Protein AF-A0A967FPH9-F1 (afdb_monomer_lite)

Secondary structure (DSSP, 8-state):
--EEEEES---TTS-HHHHHHHHHHHHHT-GGG---GGG-EEE-PPPTT--S--SEEEEEEEEEE--TT--HHHHHHHHHHHHHHHHHHHHHH-TT--EEEEEEEEE-GGGT----PPPPPP------

Foldseek 3Di:
DKEKEKEFDQDPPDPVVVLLQQLLVLQCVLVLLVDHSVRYHYYYDHDPVPPNGDLEMEMEIDPSEDDPSCDPVSQVSSQVSSQVSVVVSCVVPPVSHDYYHYHYDYDDCVVPDDDDDDDDDPDPPPDD

Sequence (128 aa):
MPIITVSGIHNPSLDLNGLSKQIKRAVSGVGKLKLTEEQVTVFFPPDMNGIPHSEEIVVKIEGLFESPERTSAVRKTLANCVGAVVESFAREHLRHCRLIEVLVYEFRPATGFASIELKPEKEETQSD

pLDDT: mean 89.38, std 10.39, range [57.06, 98.56]

Structure (mmCIF, N/CA/C/O backbone):
data_AF-A0A967FPH9-F1
#
_entry.id   AF-A0A967FPH9-F1
#
loop_
_atom_site.group_PDB
_atom_site.id
_atom_site.type_symbol
_atom_site.label_atom_id
_atom_site.label_alt_id
_atom_site.label_comp_id
_atom_site.label_asym_id
_atom_site.label_entity_id
_atom_site.label_seq_id
_atom_site.pdbx_PDB_ins_code
_atom_site.Cartn_x
_atom_site.Cartn_y
_atom_site.Cartn_z
_atom_site.occupancy
_atom_site.B_iso_or_equiv
_atom_site.auth_seq_id
_atom_site.auth_comp_id
_atom_site.auth_asym_id
_atom_site.auth_atom_id
_atom_site.pdbx_PDB_model_num
ATOM 1 N N . MET A 1 1 ? -5.573 3.932 10.434 1.00 86.62 1 MET A N 1
ATOM 2 C CA . MET A 1 1 ? -4.853 4.523 9.297 1.00 86.62 1 MET A CA 1
ATOM 3 C C . MET A 1 1 ? -3.910 3.447 8.798 1.00 86.62 1 MET A C 1
ATOM 5 O O . MET A 1 1 ? -2.897 3.235 9.456 1.00 86.62 1 MET A O 1
ATOM 9 N N . PRO A 1 2 ? -4.288 2.649 7.783 1.00 92.81 2 PRO A N 1
ATOM 10 C CA . PRO A 1 2 ? -3.377 1.643 7.272 1.00 92.81 2 PRO A CA 1
ATOM 11 C C . PRO A 1 2 ? -2.138 2.302 6.666 1.00 92.81 2 PRO A C 1
ATOM 13 O O . PRO A 1 2 ? -2.231 3.329 5.989 1.00 92.81 2 PRO A O 1
ATOM 16 N N . ILE A 1 3 ? -0.997 1.679 6.919 1.00 95.75 3 ILE A N 1
ATOM 17 C CA . ILE A 1 3 ? 0.284 2.003 6.309 1.00 95.75 3 ILE A CA 1
ATOM 18 C C . ILE A 1 3 ? 0.559 0.906 5.291 1.00 95.75 3 ILE A C 1
ATOM 20 O O . ILE A 1 3 ? 0.543 -0.275 5.632 1.00 95.75 3 ILE A O 1
ATOM 24 N N . ILE A 1 4 ? 0.759 1.299 4.040 1.00 97.75 4 ILE A N 1
ATOM 25 C CA . ILE A 1 4 ? 1.014 0.391 2.930 1.00 97.75 4 ILE A CA 1
ATOM 26 C C . ILE A 1 4 ? 2.435 0.618 2.449 1.00 97.75 4 ILE A C 1
ATOM 28 O O . ILE A 1 4 ? 2.784 1.722 2.042 1.00 97.75 4 ILE A O 1
ATOM 32 N N . THR A 1 5 ? 3.239 -0.431 2.465 1.00 97.75 5 THR A N 1
ATOM 33 C CA . THR A 1 5 ? 4.620 -0.410 1.990 1.00 97.75 5 THR A CA 1
ATOM 34 C C . THR A 1 5 ? 4.708 -1.287 0.752 1.00 97.75 5 THR A C 1
ATOM 36 O O . THR A 1 5 ? 4.357 -2.463 0.823 1.00 97.75 5 THR A O 1
ATOM 39 N N . VAL A 1 6 ? 5.156 -0.728 -0.371 1.00 96.56 6 VAL A N 1
ATOM 40 C CA . VAL A 1 6 ? 5.321 -1.447 -1.642 1.00 96.56 6 VAL A CA 1
ATOM 41 C C . VAL A 1 6 ? 6.806 -1.530 -1.980 1.00 96.56 6 VAL A C 1
ATOM 43 O O . VAL A 1 6 ? 7.421 -0.532 -2.354 1.00 96.56 6 VAL A O 1
ATOM 46 N N . SER A 1 7 ? 7.375 -2.723 -1.851 1.00 94.44 7 SER A N 1
ATOM 47 C CA . SER A 1 7 ? 8.783 -3.015 -2.139 1.00 94.44 7 SER A CA 1
ATOM 48 C C . SER A 1 7 ? 8.947 -3.710 -3.493 1.00 94.44 7 SER A C 1
ATOM 50 O O . SER A 1 7 ? 8.018 -4.361 -3.966 1.00 94.44 7 SER A O 1
ATOM 52 N N . GLY A 1 8 ? 10.138 -3.615 -4.095 1.00 91.56 8 GLY A N 1
ATOM 53 C CA . GLY A 1 8 ? 10.463 -4.282 -5.368 1.00 91.56 8 GLY A CA 1
ATOM 54 C C . GLY A 1 8 ? 10.275 -3.417 -6.622 1.00 91.56 8 GLY A C 1
ATOM 55 O O . GLY A 1 8 ? 10.321 -3.922 -7.741 1.00 91.56 8 GLY A O 1
ATOM 56 N N . ILE A 1 9 ? 10.059 -2.106 -6.459 1.00 90.56 9 ILE A N 1
ATOM 57 C CA . ILE A 1 9 ? 9.965 -1.147 -7.568 1.00 90.56 9 ILE A CA 1
ATOM 58 C C . ILE A 1 9 ? 11.217 -0.260 -7.557 1.00 90.56 9 ILE A C 1
ATOM 60 O O . ILE A 1 9 ? 11.373 0.579 -6.674 1.00 90.56 9 ILE A O 1
ATOM 64 N N . HIS A 1 10 ? 12.104 -0.432 -8.542 1.00 82.75 10 HIS A N 1
ATOM 65 C CA . HIS A 1 10 ? 13.445 0.194 -8.546 1.00 82.75 10 HIS A CA 1
ATOM 66 C C . HIS A 1 10 ? 13.631 1.300 -9.585 1.00 82.75 10 HIS A C 1
ATOM 68 O O . HIS A 1 10 ? 14.737 1.804 -9.762 1.00 82.75 10 HIS A O 1
ATOM 74 N N . ASN A 1 11 ? 12.576 1.676 -10.306 1.00 82.56 11 ASN A N 1
ATOM 75 C CA . ASN A 1 11 ? 12.689 2.654 -11.377 1.00 82.56 11 ASN A CA 1
ATOM 76 C C . ASN A 1 11 ? 12.169 4.034 -10.920 1.00 82.56 11 ASN A C 1
ATOM 78 O O . ASN A 1 11 ? 10.954 4.206 -10.796 1.00 82.56 11 ASN A O 1
ATOM 82 N N . PRO A 1 12 ? 13.058 5.029 -10.720 1.00 81.38 12 PRO A N 1
ATOM 83 C CA . PRO A 1 12 ? 12.673 6.361 -10.253 1.00 81.38 12 PRO A CA 1
ATOM 84 C C . PRO A 1 12 ? 11.882 7.168 -11.292 1.00 81.38 12 PRO A C 1
ATOM 86 O O . PRO A 1 12 ? 11.279 8.175 -10.942 1.00 81.38 12 PRO A O 1
ATOM 89 N N . SER A 1 13 ? 11.876 6.747 -12.563 1.00 87.19 13 SER A N 1
ATOM 90 C CA . SER A 1 13 ? 11.082 7.393 -13.618 1.00 87.19 13 SER A CA 1
ATOM 91 C C . SER A 1 13 ? 9.605 6.989 -13.615 1.00 87.19 13 SER A C 1
ATOM 93 O O . SER A 1 13 ? 8.820 7.558 -14.371 1.00 87.19 13 SER A O 1
ATOM 95 N N . LEU A 1 14 ? 9.214 6.007 -12.797 1.00 91.69 14 LEU A N 1
ATOM 96 C CA . LEU A 1 14 ? 7.830 5.554 -12.738 1.00 91.69 14 LEU A CA 1
ATOM 97 C C . LEU A 1 14 ? 6.958 6.526 -11.947 1.00 91.69 14 LEU A C 1
ATOM 99 O O . LEU A 1 14 ? 7.388 7.111 -10.953 1.00 91.69 14 LEU A O 1
ATOM 103 N N . ASP A 1 15 ? 5.691 6.634 -12.347 1.00 95.25 15 ASP A N 1
ATOM 104 C CA . ASP A 1 15 ? 4.702 7.440 -11.637 1.00 95.25 15 ASP A CA 1
ATOM 105 C C . ASP A 1 15 ? 4.220 6.743 -10.350 1.00 95.25 15 ASP A C 1
ATOM 107 O O . ASP A 1 15 ? 3.111 6.209 -10.254 1.00 95.25 15 ASP A O 1
ATOM 111 N N . LEU A 1 16 ? 5.076 6.755 -9.325 1.00 95.62 16 LEU A N 1
ATOM 112 C CA . LEU A 1 16 ? 4.750 6.216 -8.002 1.00 95.62 16 LEU A CA 1
ATOM 113 C C . LEU A 1 16 ? 3.654 7.034 -7.301 1.00 95.62 16 LEU A C 1
ATOM 115 O O . LEU A 1 16 ? 2.930 6.505 -6.457 1.00 95.62 16 LEU A O 1
ATOM 119 N N . ASN A 1 17 ? 3.478 8.305 -7.672 1.00 96.50 17 ASN A N 1
ATOM 120 C CA . ASN A 1 17 ? 2.403 9.147 -7.149 1.00 96.50 17 ASN A CA 1
ATOM 121 C C . ASN A 1 17 ? 1.041 8.717 -7.704 1.00 96.50 17 ASN A C 1
ATOM 123 O O . ASN A 1 17 ? 0.069 8.624 -6.950 1.00 96.50 17 ASN A O 1
ATOM 127 N N . GLY A 1 18 ? 0.968 8.426 -9.002 1.00 97.44 18 GLY A N 1
ATOM 128 C CA . GLY A 1 18 ? -0.200 7.838 -9.647 1.00 97.44 18 GLY A CA 1
ATOM 129 C C . GLY A 1 18 ? -0.560 6.493 -9.028 1.00 97.44 18 GLY A C 1
ATOM 130 O O . GLY A 1 18 ? -1.700 6.308 -8.596 1.00 97.44 18 GLY A O 1
ATOM 131 N N . LEU A 1 19 ? 0.420 5.595 -8.881 1.00 97.94 19 LEU A N 1
ATOM 132 C CA . LEU A 1 19 ? 0.221 4.305 -8.215 1.00 97.94 19 LEU A CA 1
ATOM 133 C C . LEU A 1 19 ? -0.264 4.474 -6.765 1.00 97.94 19 LEU A C 1
ATOM 135 O O . LEU A 1 19 ? -1.225 3.824 -6.357 1.00 97.94 19 LEU A O 1
ATOM 139 N N . SER A 1 20 ? 0.338 5.394 -6.002 1.00 98.25 20 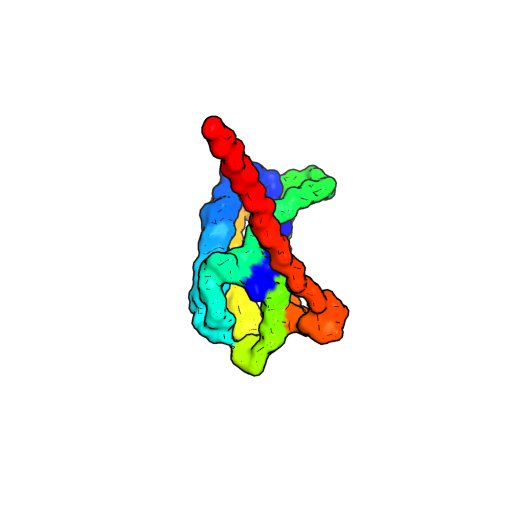SER A N 1
ATOM 140 C CA . SER A 1 20 ? -0.085 5.726 -4.635 1.00 98.25 20 SER A CA 1
ATOM 141 C C . SER A 1 20 ? -1.564 6.107 -4.577 1.00 98.25 20 SER A C 1
ATOM 143 O O . SER A 1 20 ? -2.319 5.537 -3.791 1.00 98.25 20 SER A O 1
ATOM 145 N N . LYS A 1 21 ? -2.015 7.016 -5.453 1.00 98.38 21 LYS A N 1
ATOM 146 C CA . LYS A 1 21 ? -3.425 7.432 -5.527 1.00 98.38 21 LYS A CA 1
ATOM 147 C C . LYS A 1 21 ? -4.354 6.266 -5.865 1.00 98.38 21 LYS A C 1
ATOM 149 O O . LYS A 1 21 ? -5.406 6.129 -5.244 1.00 98.38 21 LYS A O 1
ATOM 154 N N . GLN A 1 22 ? -3.968 5.407 -6.807 1.00 98.50 22 GLN A N 1
ATOM 155 C CA . GLN A 1 22 ? -4.770 4.237 -7.176 1.00 98.50 22 GLN A CA 1
ATOM 156 C C . GLN A 1 22 ? -4.902 3.244 -6.014 1.00 98.50 22 GLN A C 1
ATOM 158 O O . GLN A 1 22 ? -6.004 2.770 -5.738 1.00 98.50 22 GLN A O 1
ATOM 163 N N . ILE A 1 23 ? -3.812 2.985 -5.284 1.00 98.50 23 ILE A N 1
ATOM 164 C CA . ILE A 1 23 ? -3.828 2.135 -4.087 1.00 98.50 23 ILE A CA 1
ATOM 165 C C . ILE A 1 23 ? -4.740 2.745 -3.016 1.00 98.50 23 ILE A C 1
ATOM 167 O O . ILE A 1 23 ? -5.609 2.052 -2.490 1.00 98.50 23 ILE A O 1
ATOM 171 N N . LYS A 1 24 ? -4.598 4.045 -2.720 1.00 98.25 24 LYS A N 1
ATOM 172 C CA . LYS A 1 24 ? -5.444 4.742 -1.736 1.00 98.25 24 LYS A CA 1
ATOM 173 C C . LYS A 1 24 ? -6.927 4.628 -2.078 1.00 98.25 24 LYS A C 1
ATOM 175 O O . LYS A 1 24 ? -7.719 4.269 -1.207 1.00 98.25 24 LYS A O 1
ATOM 180 N N . ARG A 1 25 ? -7.285 4.847 -3.346 1.00 98.31 25 ARG A N 1
ATOM 181 C CA . ARG A 1 25 ? -8.656 4.693 -3.845 1.00 98.31 25 ARG A CA 1
ATOM 182 C C . ARG A 1 25 ? -9.170 3.257 -3.728 1.00 98.31 25 ARG A C 1
ATOM 184 O O . ARG A 1 25 ? -10.318 3.045 -3.349 1.00 98.31 25 ARG A O 1
ATOM 191 N N . ALA A 1 26 ? -8.343 2.259 -4.035 1.00 98.00 26 ALA A N 1
ATOM 192 C CA . ALA A 1 26 ? -8.737 0.858 -3.892 1.00 98.00 26 ALA A CA 1
ATOM 193 C C . ALA A 1 26 ? -9.018 0.488 -2.428 1.00 98.00 26 ALA A C 1
ATOM 195 O O . ALA A 1 26 ? -9.966 -0.243 -2.148 1.00 98.00 26 ALA A O 1
ATOM 196 N N . VAL A 1 27 ? -8.231 1.025 -1.491 1.00 96.94 27 VAL A N 1
ATOM 197 C CA . VAL A 1 27 ? -8.398 0.799 -0.049 1.00 96.94 27 VAL A CA 1
ATOM 198 C C . VAL A 1 27 ? -9.651 1.498 0.481 1.00 96.94 27 VAL A C 1
ATOM 200 O O . VAL A 1 27 ? -10.447 0.861 1.171 1.00 96.94 27 VAL A O 1
ATOM 203 N N . SER A 1 28 ? -9.857 2.778 0.149 1.00 96.12 28 SER A N 1
ATOM 204 C CA . SER A 1 28 ? -11.048 3.537 0.567 1.00 96.12 28 SER A CA 1
ATOM 205 C C . SER A 1 28 ? -12.336 2.982 -0.055 1.00 96.12 28 SER A C 1
ATOM 207 O O . SER A 1 28 ? -13.390 2.996 0.581 1.00 96.12 28 SER A O 1
ATOM 209 N N . GLY A 1 29 ? -12.243 2.390 -1.251 1.00 96.44 29 GLY A N 1
ATOM 210 C CA . GLY A 1 29 ? -13.336 1.677 -1.913 1.00 96.44 29 GLY A CA 1
ATOM 211 C C . GLY A 1 29 ? -13.812 0.417 -1.178 1.00 96.44 29 GLY A C 1
ATOM 212 O O . GLY A 1 29 ? -14.936 -0.040 -1.399 1.00 96.44 29 GLY A O 1
ATOM 213 N N . VAL A 1 30 ? -13.019 -0.140 -0.253 1.00 95.50 30 VAL A N 1
ATOM 214 C CA . VAL A 1 30 ? -13.470 -1.232 0.622 1.00 95.50 30 VAL A CA 1
ATOM 215 C C . VAL A 1 30 ? -14.350 -0.648 1.730 1.00 95.50 30 VAL A C 1
ATOM 217 O O . VAL A 1 30 ? -13.906 -0.424 2.854 1.00 95.50 30 VAL A O 1
ATOM 220 N N . GLY A 1 31 ? -15.637 -0.437 1.435 1.00 91.75 31 GLY A N 1
ATOM 221 C CA . GLY A 1 31 ? -16.565 0.290 2.316 1.00 91.75 31 GLY A CA 1
ATOM 222 C C . GLY A 1 31 ? -16.654 -0.228 3.761 1.00 91.75 31 GLY A C 1
ATOM 223 O O . GLY A 1 31 ? -16.868 0.551 4.689 1.00 91.75 31 GLY A O 1
ATOM 224 N N . LYS A 1 32 ? -16.400 -1.524 3.997 1.00 91.94 32 LYS A N 1
ATOM 225 C CA . LYS A 1 32 ? -16.349 -2.110 5.352 1.00 91.94 32 LYS A CA 1
ATOM 226 C C . LYS A 1 32 ? -15.196 -1.581 6.217 1.00 91.94 32 LYS A C 1
ATOM 228 O O . LYS A 1 32 ? -15.261 -1.705 7.435 1.00 91.94 32 LYS A O 1
ATOM 233 N N . LEU A 1 33 ? -14.160 -0.991 5.619 1.00 90.38 33 LEU A N 1
ATOM 234 C CA . LEU A 1 33 ? -13.047 -0.387 6.353 1.00 90.38 33 LEU A CA 1
ATOM 235 C C . LEU A 1 33 ? -13.377 1.006 6.899 1.00 90.38 33 LEU A C 1
ATOM 237 O O . LEU A 1 33 ? -12.743 1.403 7.882 1.00 90.38 33 LEU A O 1
ATOM 241 N N . LYS A 1 34 ? -14.361 1.698 6.296 1.00 92.56 34 LYS A N 1
ATOM 242 C CA . LYS A 1 34 ? -14.774 3.076 6.618 1.00 92.56 34 LYS A CA 1
ATOM 243 C C . LYS A 1 34 ? -13.583 4.047 6.655 1.00 92.56 34 LYS A C 1
ATOM 245 O O . LYS A 1 34 ? -13.414 4.786 7.619 1.00 92.56 34 LYS A O 1
ATOM 250 N N . LEU A 1 35 ? -12.729 3.980 5.635 1.00 93.19 35 LEU A N 1
ATOM 251 C CA . LEU A 1 35 ? -11.537 4.818 5.499 1.00 93.19 35 LEU A CA 1
ATOM 252 C C . LEU A 1 35 ? -11.712 5.803 4.344 1.00 93.19 35 LEU A C 1
ATOM 254 O O . LEU A 1 35 ? -12.271 5.436 3.311 1.00 93.19 35 LEU A O 1
ATOM 258 N N . THR A 1 36 ? -11.179 7.011 4.495 1.00 96.06 36 THR A N 1
ATOM 259 C CA . THR A 1 36 ? -10.976 7.946 3.378 1.00 96.06 36 THR A CA 1
ATOM 260 C C . THR A 1 36 ? -9.585 7.762 2.762 1.00 96.06 36 THR A C 1
ATOM 262 O O . THR A 1 36 ? -8.725 7.101 3.348 1.00 96.06 36 THR A O 1
ATOM 265 N N . GLU A 1 37 ? -9.343 8.327 1.575 1.00 96.44 37 GLU A N 1
ATOM 266 C CA . GLU A 1 37 ? -8.032 8.236 0.908 1.00 96.44 37 GLU A CA 1
ATOM 267 C C . GLU A 1 37 ? -6.916 8.916 1.729 1.00 96.44 37 GLU A C 1
ATOM 269 O O . GLU A 1 37 ? -5.777 8.447 1.744 1.00 96.44 37 GLU A O 1
ATOM 274 N N . GLU A 1 38 ? -7.239 9.980 2.468 1.00 96.31 38 GLU A N 1
ATOM 275 C CA . GLU A 1 38 ? -6.312 10.732 3.328 1.00 96.31 38 GLU A CA 1
ATOM 276 C C . GLU A 1 38 ? -5.871 9.921 4.552 1.00 96.31 38 GLU A C 1
ATOM 278 O O . GLU A 1 38 ? -4.792 10.138 5.094 1.00 96.31 38 GLU A O 1
ATOM 283 N N . GLN A 1 39 ? -6.689 8.952 4.969 1.00 94.62 39 GLN A N 1
ATOM 284 C CA . GLN A 1 39 ? -6.397 8.041 6.075 1.00 94.62 39 GLN A CA 1
ATOM 285 C C . GLN A 1 39 ? -5.583 6.815 5.642 1.00 94.62 39 GLN A C 1
ATOM 287 O O . GLN A 1 39 ? -5.406 5.890 6.441 1.00 94.62 39 GLN A O 1
ATOM 292 N N . VAL A 1 40 ? -5.124 6.770 4.390 1.00 96.44 40 VAL A N 1
ATOM 293 C CA . VAL A 1 40 ? -4.290 5.696 3.851 1.00 96.44 40 VAL A CA 1
ATOM 294 C C . VAL A 1 40 ? -2.927 6.269 3.490 1.00 96.44 40 VAL A C 1
ATOM 296 O O . VAL A 1 40 ? -2.798 7.159 2.642 1.00 96.44 40 VAL A O 1
ATOM 299 N N . THR A 1 41 ? -1.890 5.714 4.104 1.00 96.94 41 THR A N 1
ATOM 300 C CA . THR A 1 41 ? -0.508 6.094 3.821 1.00 96.94 41 THR A CA 1
ATOM 301 C C . THR A 1 41 ? 0.128 5.030 2.941 1.00 96.94 41 THR A C 1
ATOM 303 O O . THR A 1 41 ? -0.013 3.844 3.221 1.00 96.94 41 THR A O 1
ATOM 306 N N . VAL A 1 42 ? 0.815 5.443 1.876 1.00 97.81 42 VAL A N 1
ATOM 307 C CA . VAL A 1 42 ? 1.503 4.537 0.945 1.00 97.81 42 VAL A CA 1
ATOM 308 C C . VAL A 1 42 ? 2.956 4.982 0.815 1.00 97.81 42 VAL A C 1
ATOM 310 O O . VAL A 1 42 ? 3.207 6.157 0.544 1.00 97.81 42 VAL A O 1
ATOM 313 N N . PHE A 1 43 ? 3.887 4.050 0.990 1.00 96.50 43 PHE A N 1
ATOM 314 C CA . PHE A 1 43 ? 5.326 4.257 0.897 1.00 96.50 43 PHE A CA 1
ATOM 315 C C . PHE A 1 43 ? 5.958 3.295 -0.109 1.00 96.50 43 PHE A C 1
ATOM 317 O O . PHE A 1 43 ? 5.563 2.133 -0.214 1.00 96.50 43 PHE A O 1
ATOM 324 N N . PHE A 1 44 ? 6.993 3.784 -0.787 1.00 94.81 44 PHE A N 1
ATOM 325 C CA . PHE A 1 44 ? 7.841 3.018 -1.698 1.00 94.81 44 PHE A CA 1
ATOM 326 C C . PHE A 1 44 ? 9.280 3.129 -1.188 1.00 94.81 44 PHE A C 1
ATOM 328 O O . PHE A 1 44 ? 9.972 4.089 -1.533 1.00 94.81 44 PHE A O 1
ATOM 335 N N . PRO A 1 45 ? 9.714 2.249 -0.270 1.00 91.62 45 PRO A N 1
ATOM 336 C CA . PRO A 1 45 ? 11.065 2.315 0.258 1.00 91.62 45 PRO A CA 1
ATOM 337 C C . PRO A 1 45 ? 12.084 2.075 -0.867 1.00 91.62 45 PRO A C 1
ATOM 339 O O . PRO A 1 45 ? 11.859 1.204 -1.712 1.00 91.62 45 PRO A O 1
ATOM 342 N N . PRO A 1 46 ? 13.210 2.810 -0.880 1.00 83.69 46 PRO A N 1
ATOM 343 C CA . PRO A 1 46 ? 14.307 2.494 -1.780 1.00 83.69 46 PRO A CA 1
ATOM 344 C C . PRO A 1 46 ? 14.866 1.117 -1.415 1.00 83.69 46 PRO A C 1
ATOM 346 O O . PRO A 1 46 ? 15.064 0.811 -0.237 1.00 83.69 46 PRO A O 1
ATOM 349 N N . ASP A 1 47 ? 15.131 0.283 -2.416 1.00 73.44 47 ASP A N 1
ATOM 350 C CA . ASP A 1 47 ? 15.830 -0.973 -2.165 1.00 73.44 47 ASP A CA 1
ATOM 351 C C . ASP A 1 47 ? 17.311 -0.700 -1.905 1.00 73.44 47 ASP A C 1
ATOM 353 O O . ASP A 1 47 ? 18.003 -0.080 -2.713 1.00 73.44 47 ASP A O 1
ATOM 357 N N . MET A 1 48 ? 17.787 -1.165 -0.756 1.00 69.62 48 MET A N 1
ATOM 358 C CA . MET A 1 48 ? 19.169 -1.001 -0.327 1.00 69.62 48 MET A CA 1
ATOM 359 C C . MET A 1 48 ? 20.115 -2.040 -0.934 1.00 69.62 48 MET A C 1
ATOM 361 O O . MET A 1 48 ? 21.326 -1.837 -0.902 1.00 69.62 48 MET A O 1
ATOM 365 N N . ASN A 1 49 ? 19.596 -3.134 -1.497 1.00 68.94 49 ASN A N 1
ATOM 366 C CA . ASN A 1 49 ? 20.430 -4.237 -1.977 1.00 68.94 49 ASN A CA 1
ATOM 367 C C . ASN A 1 49 ? 21.036 -3.985 -3.366 1.00 68.94 49 ASN A C 1
ATOM 369 O O . ASN A 1 49 ? 21.821 -4.801 -3.846 1.00 68.94 49 ASN A O 1
ATOM 373 N N . GLY A 1 50 ? 20.687 -2.872 -4.024 1.00 64.12 50 GLY A N 1
ATOM 374 C CA . GLY A 1 50 ? 21.254 -2.484 -5.319 1.00 64.12 50 GLY A CA 1
ATOM 375 C C . GLY A 1 50 ? 20.918 -3.440 -6.466 1.00 64.12 50 GLY A C 1
ATOM 376 O O . GLY A 1 50 ? 21.526 -3.339 -7.530 1.00 64.12 50 GLY A O 1
ATOM 377 N N . ILE A 1 51 ? 19.968 -4.361 -6.271 1.00 66.50 51 ILE A N 1
ATOM 378 C CA . ILE A 1 51 ? 19.504 -5.274 -7.312 1.00 66.50 51 ILE A CA 1
ATOM 379 C C . ILE A 1 51 ? 18.565 -4.468 -8.217 1.00 66.50 51 ILE A C 1
ATOM 381 O O . ILE A 1 51 ? 17.495 -4.052 -7.779 1.00 66.50 51 ILE A O 1
ATOM 385 N N . PRO A 1 52 ? 18.948 -4.201 -9.477 1.00 60.56 52 PRO A N 1
ATOM 386 C CA . PRO A 1 52 ? 18.239 -3.239 -10.319 1.00 60.56 52 PRO A CA 1
ATOM 387 C C . PRO A 1 52 ? 16.830 -3.707 -10.712 1.00 60.56 52 PRO A C 1
ATOM 389 O O . PRO A 1 52 ? 16.002 -2.888 -11.112 1.00 60.56 52 PRO A O 1
ATOM 392 N N . HIS A 1 53 ? 16.540 -5.006 -10.585 1.00 65.19 53 HIS A N 1
ATOM 393 C CA . HIS A 1 53 ? 15.271 -5.615 -10.966 1.00 65.19 53 HIS A CA 1
ATOM 394 C C . HIS A 1 53 ? 14.885 -6.709 -9.970 1.00 65.19 53 HIS A C 1
ATOM 396 O O . HIS A 1 53 ? 15.337 -7.846 -10.091 1.00 65.19 53 HIS A O 1
ATOM 402 N N . SER A 1 54 ? 14.034 -6.380 -9.001 1.00 71.50 54 SER A N 1
ATOM 403 C CA . SER A 1 54 ? 13.290 -7.410 -8.290 1.00 71.50 54 SER A CA 1
ATOM 404 C C . SER A 1 54 ? 12.319 -8.091 -9.258 1.00 71.50 54 SER A C 1
ATOM 406 O O . SER A 1 54 ? 11.536 -7.429 -9.943 1.00 71.50 54 SER A O 1
ATOM 408 N N . GLU A 1 55 ? 12.359 -9.422 -9.315 1.00 88.50 55 GLU A N 1
ATOM 409 C CA . GLU A 1 55 ? 11.324 -10.217 -9.988 1.00 88.50 55 GLU A CA 1
ATOM 410 C C . GLU A 1 55 ? 10.025 -10.266 -9.158 1.00 88.50 55 GLU A C 1
ATOM 412 O O . GLU A 1 55 ? 9.013 -10.803 -9.608 1.00 88.50 55 GLU A O 1
ATOM 417 N N . GLU A 1 56 ? 10.022 -9.682 -7.959 1.00 92.69 56 GLU A N 1
ATOM 418 C CA . GLU A 1 56 ? 8.959 -9.819 -6.970 1.00 92.69 56 GLU A CA 1
ATOM 419 C C . GLU A 1 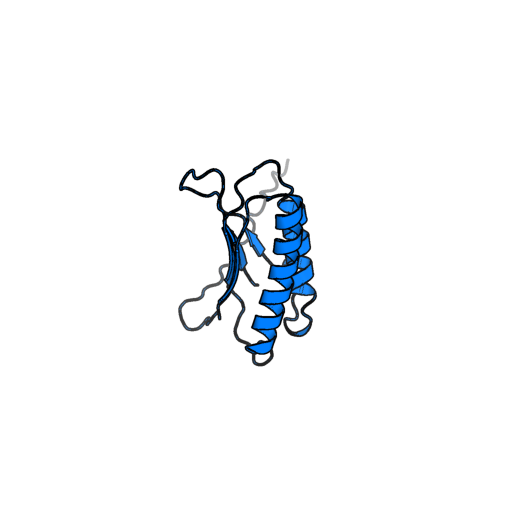56 ? 8.538 -8.452 -6.412 1.00 92.69 56 GLU A C 1
ATOM 421 O O . GLU A 1 56 ? 9.367 -7.595 -6.099 1.00 92.69 56 GLU A O 1
ATOM 426 N N . ILE A 1 57 ? 7.237 -8.232 -6.259 1.00 94.94 57 ILE A N 1
ATOM 427 C CA . ILE A 1 57 ? 6.699 -7.074 -5.544 1.00 94.94 57 ILE A CA 1
ATOM 428 C C . ILE A 1 57 ? 6.071 -7.569 -4.254 1.00 94.94 57 ILE A C 1
ATOM 430 O O . ILE A 1 57 ? 5.204 -8.440 -4.270 1.00 94.94 57 ILE A O 1
ATOM 434 N N . VAL A 1 58 ? 6.468 -6.968 -3.137 1.00 96.38 58 VAL A N 1
ATOM 435 C CA . VAL A 1 58 ? 5.887 -7.275 -1.829 1.00 96.38 58 VAL A CA 1
ATOM 436 C C . VAL A 1 58 ? 5.149 -6.050 -1.326 1.00 96.38 58 VAL A C 1
ATOM 438 O O . VAL A 1 58 ? 5.735 -4.985 -1.130 1.00 96.38 58 VAL A O 1
ATOM 441 N N . VAL A 1 59 ? 3.853 -6.215 -1.094 1.00 98.06 59 VAL A N 1
ATOM 442 C CA . VAL A 1 59 ? 2.978 -5.204 -0.516 1.00 98.06 59 VAL A CA 1
ATOM 443 C C . VAL A 1 59 ? 2.658 -5.600 0.915 1.00 98.06 59 VAL A C 1
ATOM 445 O O . VAL A 1 59 ? 2.007 -6.613 1.158 1.00 98.06 59 VAL A O 1
ATOM 448 N N . LYS A 1 60 ? 3.075 -4.784 1.877 1.00 98.00 60 LYS A N 1
ATOM 449 C CA . LYS A 1 60 ? 2.713 -4.946 3.289 1.00 98.00 60 LYS A CA 1
ATOM 450 C C . LYS A 1 60 ? 1.659 -3.919 3.656 1.00 98.00 60 LYS A C 1
ATOM 452 O O . LYS A 1 60 ? 1.829 -2.742 3.361 1.00 98.00 60 LYS A O 1
ATOM 457 N N . ILE A 1 61 ? 0.582 -4.363 4.290 1.00 97.19 61 ILE A N 1
ATOM 458 C CA . ILE A 1 61 ? -0.503 -3.519 4.786 1.00 97.19 61 ILE A CA 1
ATOM 459 C C . ILE A 1 61 ? -0.569 -3.694 6.300 1.00 97.19 61 ILE A C 1
ATOM 461 O O . ILE A 1 61 ? -0.926 -4.761 6.800 1.00 97.19 61 ILE A O 1
ATOM 465 N N . GLU A 1 62 ? -0.226 -2.637 7.022 1.00 94.38 62 GLU A N 1
ATOM 466 C CA . GLU A 1 62 ? -0.084 -2.600 8.479 1.00 94.38 62 GLU A CA 1
ATOM 467 C C . GLU A 1 62 ? -0.962 -1.487 9.075 1.00 94.38 62 GLU A C 1
ATOM 469 O O . GLU A 1 62 ? -1.580 -0.713 8.347 1.00 94.38 62 GLU A O 1
ATOM 474 N N . GLY A 1 63 ? -1.069 -1.390 10.405 1.00 87.44 63 GLY A N 1
ATOM 475 C CA . GLY A 1 63 ? -1.810 -0.297 11.066 1.00 87.44 63 GLY A CA 1
ATOM 476 C C . GLY A 1 63 ? -3.340 -0.361 10.916 1.00 87.44 63 GLY A C 1
ATOM 477 O O . GLY A 1 63 ? -4.061 0.593 11.245 1.00 87.44 63 GLY A O 1
ATOM 478 N N . LEU A 1 64 ? -3.871 -1.487 10.426 1.00 85.62 64 LEU A N 1
ATOM 479 C CA . LEU A 1 64 ? -5.305 -1.745 10.392 1.00 85.62 64 LEU A CA 1
ATOM 480 C C . LEU A 1 64 ? -5.776 -2.142 11.800 1.00 85.62 64 LEU A C 1
ATOM 482 O O . LEU A 1 64 ? -5.711 -3.310 12.176 1.00 85.62 64 LEU A O 1
ATOM 486 N N . PHE A 1 65 ? -6.224 -1.154 12.582 1.00 81.50 65 PHE A N 1
ATOM 487 C CA . PHE A 1 65 ? -6.776 -1.374 13.924 1.00 81.50 65 PHE A CA 1
ATOM 488 C C . PHE A 1 65 ? -7.848 -2.462 13.901 1.00 81.50 65 PHE A C 1
ATOM 490 O O . PHE A 1 65 ? -8.726 -2.444 13.028 1.00 81.50 65 PHE A O 1
ATOM 497 N N . GLU A 1 66 ? -7.782 -3.365 14.872 1.00 74.12 66 GLU A N 1
ATOM 498 C CA . GLU A 1 66 ? -8.803 -4.379 15.080 1.00 74.12 66 GLU A CA 1
ATOM 499 C C . GLU A 1 66 ? -10.172 -3.719 15.302 1.00 74.12 66 GLU A C 1
ATOM 501 O O . GLU A 1 66 ? -10.330 -2.815 16.123 1.00 74.12 66 GLU A O 1
ATOM 506 N N . SER A 1 67 ? -11.165 -4.142 14.523 1.00 76.50 67 SER A N 1
ATOM 507 C CA . SER A 1 67 ? -12.570 -3.824 14.773 1.00 76.50 67 SER A CA 1
ATOM 508 C C . SER A 1 67 ? -13.428 -5.023 14.364 1.00 76.50 67 SER A C 1
ATOM 510 O O . SER A 1 67 ? -13.016 -5.776 13.472 1.00 76.50 67 SER A O 1
ATOM 512 N N . PRO A 1 68 ? -14.611 -5.216 14.976 1.00 75.06 68 PRO A N 1
ATOM 513 C CA . PRO A 1 68 ? -15.484 -6.355 14.677 1.00 75.06 68 PRO A CA 1
ATOM 514 C C . PRO A 1 68 ? -15.824 -6.492 13.186 1.00 75.06 68 PRO A C 1
ATOM 516 O O . PRO A 1 68 ? -15.981 -7.591 12.660 1.00 75.06 68 PRO A O 1
ATOM 519 N N . GLU A 1 69 ? -15.899 -5.369 12.473 1.00 81.12 69 GLU A N 1
ATOM 520 C CA . GLU A 1 69 ? 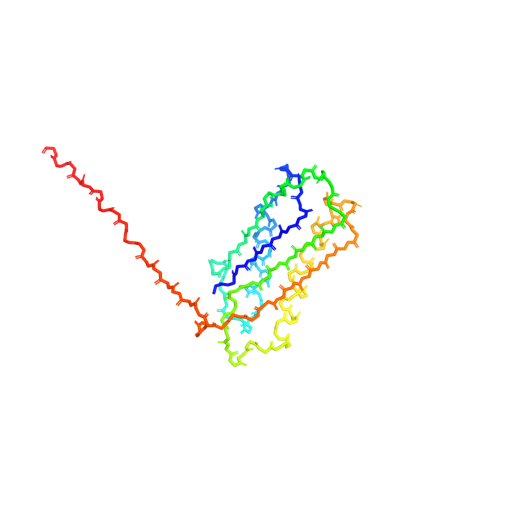-16.214 -5.313 11.050 1.00 81.12 69 GLU A CA 1
ATOM 521 C C . GLU A 1 69 ? -15.036 -5.732 10.152 1.00 81.12 69 GLU A C 1
ATOM 523 O O . GLU A 1 69 ? -15.243 -6.138 9.005 1.00 81.12 69 GLU A O 1
ATOM 528 N N . ARG A 1 70 ? -13.795 -5.689 10.657 1.00 83.38 70 ARG A N 1
ATOM 529 C CA . ARG A 1 70 ? -12.544 -5.953 9.915 1.00 83.38 70 ARG A CA 1
ATOM 530 C C . ARG A 1 70 ? -12.114 -7.416 9.991 1.00 83.38 70 ARG A C 1
ATOM 532 O O . ARG A 1 70 ? -10.974 -7.751 10.312 1.00 83.38 70 ARG A O 1
ATOM 539 N N . THR A 1 71 ? -13.056 -8.285 9.646 1.00 89.38 71 THR A N 1
ATOM 540 C CA . THR A 1 71 ? -12.895 -9.746 9.600 1.00 89.38 71 THR A CA 1
ATOM 541 C C . THR A 1 71 ? -11.795 -10.207 8.633 1.00 89.38 71 THR A C 1
ATOM 543 O O . THR A 1 71 ? -11.363 -9.469 7.742 1.00 89.38 71 THR A O 1
ATOM 546 N N . SER A 1 72 ? -11.395 -11.477 8.735 1.00 90.44 72 SER A N 1
ATOM 547 C CA . SER A 1 72 ? -10.486 -12.125 7.775 1.00 90.44 72 SER A CA 1
ATOM 548 C C . SER A 1 72 ? -10.955 -11.992 6.319 1.00 90.44 72 SER A C 1
ATOM 550 O O . SER A 1 72 ? -10.140 -11.748 5.432 1.00 90.44 72 SER A O 1
ATOM 552 N N . ALA A 1 73 ? -12.266 -12.062 6.066 1.00 93.19 73 ALA A N 1
ATOM 553 C CA . ALA A 1 73 ? -12.845 -11.868 4.737 1.00 93.19 73 ALA A CA 1
ATOM 554 C C . ALA A 1 73 ? -12.642 -10.437 4.209 1.00 93.19 73 ALA A C 1
ATOM 556 O O . ALA A 1 73 ? -12.339 -10.241 3.029 1.00 93.19 73 ALA A O 1
ATOM 557 N N . VAL A 1 74 ? -12.760 -9.431 5.081 1.00 93.25 74 VAL A N 1
ATOM 558 C CA . VAL A 1 74 ? -12.493 -8.030 4.724 1.00 93.25 74 VAL A CA 1
ATOM 559 C C . VAL A 1 74 ? -11.014 -7.822 4.427 1.00 93.25 74 VAL A C 1
ATOM 561 O O . VAL A 1 74 ? -10.685 -7.185 3.431 1.00 93.25 74 VAL A O 1
ATOM 564 N N . ARG A 1 75 ? -10.118 -8.420 5.219 1.00 94.12 75 ARG A N 1
ATOM 565 C CA . ARG A 1 75 ? -8.671 -8.363 4.963 1.00 94.12 75 ARG A CA 1
ATOM 566 C C . ARG A 1 75 ? -8.283 -9.041 3.651 1.00 94.12 75 ARG A C 1
ATOM 568 O O . ARG A 1 75 ? -7.494 -8.484 2.901 1.00 94.12 75 ARG A O 1
ATOM 575 N N . LYS A 1 76 ? -8.889 -10.187 3.324 1.00 95.69 76 LYS A N 1
ATOM 576 C CA . LYS A 1 76 ? -8.698 -10.845 2.022 1.00 95.69 76 LYS A CA 1
ATOM 577 C C . LYS A 1 76 ? -9.197 -9.978 0.864 1.00 95.69 76 LYS A C 1
ATOM 579 O O . LYS A 1 76 ? -8.530 -9.876 -0.156 1.00 95.69 76 LYS A O 1
ATOM 584 N N . THR A 1 77 ? -10.345 -9.322 1.035 1.00 96.56 77 THR A N 1
ATOM 585 C CA . THR A 1 77 ? -10.878 -8.383 0.034 1.00 96.56 77 THR A CA 1
ATOM 586 C C . THR A 1 77 ? -9.919 -7.214 -0.178 1.00 96.56 77 THR A C 1
ATOM 588 O O . THR A 1 77 ? -9.588 -6.898 -1.313 1.00 96.56 77 THR A O 1
ATOM 591 N N . LEU A 1 78 ? -9.415 -6.623 0.908 1.00 96.38 78 LEU A N 1
ATOM 592 C CA . LEU A 1 78 ? -8.412 -5.562 0.865 1.00 96.38 78 LEU A CA 1
ATOM 593 C C . LEU A 1 78 ? -7.140 -6.007 0.129 1.00 96.38 78 LEU A C 1
ATOM 595 O O . LEU A 1 78 ? -6.684 -5.296 -0.764 1.00 96.38 78 LEU A O 1
ATOM 599 N N . ALA A 1 79 ? -6.610 -7.188 0.464 1.00 97.88 79 ALA A N 1
ATOM 600 C CA . ALA A 1 79 ? -5.435 -7.752 -0.195 1.00 97.88 79 ALA A CA 1
ATOM 601 C C . ALA A 1 79 ? -5.649 -7.898 -1.708 1.00 97.88 79 ALA A C 1
ATOM 603 O O . ALA A 1 79 ? -4.811 -7.462 -2.491 1.00 97.88 79 ALA A O 1
ATOM 604 N N . ASN A 1 80 ? -6.801 -8.433 -2.120 1.00 98.31 80 ASN A N 1
ATOM 605 C CA . ASN A 1 80 ? -7.145 -8.600 -3.531 1.00 98.31 80 ASN A CA 1
ATOM 606 C C . ASN A 1 80 ? -7.290 -7.255 -4.258 1.00 98.31 80 ASN A C 1
ATOM 608 O O . ASN A 1 80 ? -6.798 -7.114 -5.373 1.00 98.31 80 ASN A O 1
ATOM 612 N N . CYS A 1 81 ? -7.943 -6.265 -3.640 1.00 98.19 81 CYS A N 1
ATOM 613 C CA . CYS A 1 81 ? -8.125 -4.943 -4.242 1.00 98.19 81 CYS A CA 1
ATOM 614 C C . CYS A 1 81 ? -6.785 -4.240 -4.481 1.00 98.19 81 CYS A C 1
ATOM 616 O O . CYS A 1 81 ? -6.549 -3.716 -5.566 1.00 98.19 81 CYS A O 1
ATOM 618 N N . VAL A 1 82 ? -5.898 -4.244 -3.482 1.00 98.31 82 VAL A N 1
ATOM 619 C CA . VAL A 1 82 ? -4.566 -3.639 -3.618 1.00 98.31 82 VAL A CA 1
ATOM 620 C C . VAL A 1 82 ? -3.706 -4.440 -4.595 1.00 98.31 82 VAL A C 1
ATOM 622 O O . VAL A 1 82 ? -3.055 -3.850 -5.453 1.00 98.31 82 VAL A O 1
ATOM 625 N N . GLY A 1 83 ? -3.757 -5.772 -4.519 1.00 98.38 83 GLY A N 1
ATOM 626 C CA . GLY A 1 83 ? -3.048 -6.664 -5.433 1.00 98.38 83 GLY A CA 1
ATOM 627 C C . GLY A 1 83 ? -3.411 -6.419 -6.894 1.00 98.38 83 GLY A C 1
ATOM 628 O O . GLY A 1 83 ? -2.510 -6.290 -7.710 1.00 98.38 83 GLY A O 1
ATOM 629 N N . ALA A 1 84 ? -4.696 -6.250 -7.214 1.00 98.50 84 ALA A N 1
ATOM 630 C CA . ALA A 1 84 ? -5.145 -5.973 -8.580 1.00 98.50 84 ALA A CA 1
ATOM 631 C C . ALA A 1 84 ? -4.600 -4.641 -9.132 1.00 98.50 84 ALA A C 1
ATOM 633 O O . ALA A 1 84 ? -4.215 -4.560 -10.298 1.00 98.50 84 ALA A O 1
ATOM 634 N N . VAL A 1 85 ? -4.528 -3.598 -8.296 1.00 98.56 85 VAL A N 1
ATOM 635 C CA . VAL A 1 85 ? -3.937 -2.306 -8.690 1.00 98.56 85 VAL A CA 1
ATOM 636 C C . VAL A 1 85 ? -2.446 -2.457 -8.985 1.00 98.56 85 VAL A C 1
ATOM 638 O O . VAL A 1 85 ? -1.969 -2.017 -10.031 1.00 98.56 85 VAL A O 1
ATOM 641 N N . VAL A 1 86 ? -1.712 -3.101 -8.077 1.00 98.00 86 VAL A N 1
ATOM 642 C CA . VAL A 1 86 ? -0.264 -3.302 -8.218 1.00 98.00 86 VAL A CA 1
ATOM 643 C C . VAL A 1 86 ? 0.051 -4.229 -9.392 1.00 98.00 86 VAL A C 1
ATOM 645 O O . VAL A 1 86 ? 1.001 -3.976 -10.126 1.00 98.00 86 VAL A O 1
ATOM 648 N N . GLU A 1 87 ? -0.776 -5.246 -9.632 1.00 97.88 87 GLU A N 1
ATOM 649 C CA . GLU A 1 87 ? -0.680 -6.126 -10.796 1.00 97.88 87 GLU A CA 1
ATOM 650 C C . GLU A 1 87 ? -0.851 -5.361 -12.106 1.00 97.88 87 GLU A C 1
ATOM 652 O O . GLU A 1 87 ? -0.031 -5.517 -13.011 1.00 97.88 87 GLU A O 1
ATOM 657 N N . SER A 1 88 ? -1.879 -4.515 -12.209 1.00 97.81 88 SER A N 1
ATOM 658 C CA . SER A 1 88 ? -2.102 -3.699 -13.406 1.00 97.81 88 SER A CA 1
ATOM 659 C C . SER A 1 88 ? -0.887 -2.820 -13.702 1.00 97.81 88 SER A C 1
ATOM 661 O O . SER A 1 88 ? -0.388 -2.807 -14.825 1.00 97.81 88 SER A O 1
ATOM 663 N N . PHE A 1 89 ? -0.368 -2.144 -12.676 1.00 97.12 89 PHE A N 1
ATOM 664 C CA . PHE A 1 89 ? 0.832 -1.319 -12.789 1.00 97.12 89 PHE A CA 1
ATOM 665 C C . PHE A 1 89 ? 2.068 -2.135 -13.197 1.00 97.12 89 PHE A C 1
ATOM 667 O O . PHE A 1 89 ? 2.822 -1.735 -14.085 1.00 97.12 89 PHE A O 1
ATOM 674 N N . ALA A 1 90 ? 2.278 -3.301 -12.579 1.00 95.25 90 ALA A N 1
ATOM 675 C CA . ALA A 1 90 ? 3.418 -4.161 -12.873 1.00 95.25 90 ALA A CA 1
ATOM 676 C C . ALA A 1 90 ? 3.385 -4.686 -14.316 1.00 95.25 90 ALA A C 1
ATOM 678 O O . ALA A 1 90 ? 4.413 -4.690 -14.990 1.00 95.25 90 ALA A O 1
ATOM 679 N N . ARG A 1 91 ? 2.209 -5.062 -14.832 1.00 95.06 91 ARG A N 1
ATOM 680 C CA . ARG A 1 91 ? 2.050 -5.502 -16.229 1.00 95.06 91 ARG A CA 1
ATOM 681 C C . ARG A 1 91 ? 2.411 -4.406 -17.232 1.00 95.06 91 ARG A C 1
ATOM 683 O O . ARG A 1 91 ? 2.958 -4.714 -18.290 1.00 95.06 91 ARG A O 1
ATOM 690 N N . GLU A 1 92 ? 2.122 -3.150 -16.905 1.00 96.00 92 GLU A N 1
ATOM 691 C CA . GLU A 1 92 ? 2.409 -2.005 -17.772 1.00 96.00 92 GLU A CA 1
ATOM 692 C C . GLU A 1 92 ? 3.890 -1.595 -17.728 1.00 96.00 92 GLU A C 1
ATOM 694 O O . GLU A 1 92 ? 4.504 -1.346 -18.769 1.00 96.00 92 GLU A O 1
ATOM 699 N N . HIS A 1 93 ? 4.486 -1.570 -16.534 1.00 94.19 93 HIS A N 1
ATOM 700 C CA . HIS A 1 93 ? 5.779 -0.915 -16.314 1.00 94.19 93 HIS A CA 1
ATOM 701 C C . HIS A 1 93 ? 6.927 -1.850 -15.912 1.00 94.19 93 HIS A C 1
ATOM 703 O O . HIS A 1 93 ? 8.093 -1.483 -16.056 1.00 94.19 93 HIS A O 1
ATOM 709 N N . LEU A 1 94 ? 6.632 -3.053 -15.417 1.00 92.06 94 LEU A N 1
ATOM 710 C CA . LEU A 1 94 ? 7.592 -3.963 -14.785 1.00 92.06 94 LEU A CA 1
ATOM 711 C C . LEU A 1 94 ? 7.551 -5.343 -15.454 1.00 92.06 94 LEU A C 1
ATOM 713 O O . LEU A 1 94 ? 7.172 -6.343 -14.852 1.00 92.06 94 LEU A O 1
ATOM 717 N N . ARG A 1 95 ? 7.997 -5.415 -16.714 1.00 88.56 95 ARG A N 1
ATOM 718 C CA . ARG A 1 95 ? 7.938 -6.635 -17.553 1.00 88.56 95 ARG A CA 1
ATOM 719 C C . ARG A 1 95 ? 8.661 -7.863 -16.984 1.00 88.56 95 ARG A C 1
ATOM 721 O O . ARG A 1 95 ? 8.421 -8.971 -17.451 1.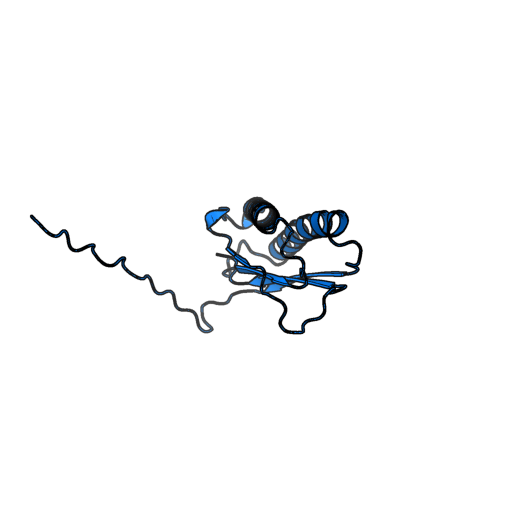00 88.56 95 ARG A O 1
ATOM 728 N N . HIS A 1 96 ? 9.562 -7.665 -16.024 1.00 89.19 96 HIS A N 1
ATOM 729 C CA . HIS A 1 96 ? 10.309 -8.736 -15.360 1.00 89.19 96 HIS A CA 1
ATOM 730 C C . HIS A 1 96 ? 9.674 -9.192 -14.039 1.00 89.19 96 HIS A C 1
ATOM 732 O O . HIS A 1 96 ? 10.148 -10.164 -13.460 1.00 89.19 96 HIS A O 1
ATOM 738 N N . CYS A 1 97 ? 8.612 -8.529 -13.570 1.00 92.81 97 CYS A N 1
ATOM 739 C CA . CYS A 1 97 ? 7.886 -8.944 -12.377 1.00 92.81 97 CYS A CA 1
ATOM 740 C C . CYS A 1 97 ? 7.157 -10.270 -12.642 1.00 92.81 97 CYS A C 1
ATOM 742 O O . CYS A 1 97 ? 6.402 -10.403 -13.607 1.00 92.81 97 CYS A O 1
ATOM 744 N N . ARG A 1 98 ? 7.404 -11.258 -11.783 1.00 94.50 98 ARG A N 1
ATOM 745 C CA . ARG A 1 98 ? 6.851 -12.616 -11.839 1.00 94.50 98 ARG A CA 1
ATOM 746 C C . ARG A 1 98 ? 5.931 -12.928 -10.667 1.00 94.50 98 ARG A C 1
ATOM 748 O O . ARG A 1 98 ? 5.084 -13.808 -10.795 1.00 94.50 98 ARG A O 1
ATOM 755 N N . LEU A 1 99 ? 6.091 -12.222 -9.550 1.00 95.81 99 LEU A N 1
ATOM 756 C CA . LEU A 1 99 ? 5.348 -12.474 -8.323 1.00 95.81 99 LEU A CA 1
ATOM 757 C C . LEU A 1 99 ? 4.912 -11.163 -7.669 1.00 95.81 99 LEU A C 1
ATOM 759 O O . LEU A 1 99 ? 5.681 -10.207 -7.594 1.00 95.81 99 LEU A O 1
ATOM 763 N N . ILE A 1 100 ? 3.676 -11.140 -7.172 1.00 97.62 100 ILE A N 1
ATOM 764 C CA . ILE A 1 100 ? 3.150 -10.062 -6.336 1.00 97.62 100 ILE A CA 1
ATOM 765 C C . ILE A 1 100 ? 2.554 -10.702 -5.090 1.00 97.62 100 ILE A C 1
ATOM 767 O O . ILE A 1 100 ? 1.604 -11.480 -5.181 1.00 97.62 100 ILE A O 1
ATOM 771 N N . GLU A 1 101 ? 3.091 -10.355 -3.929 1.00 98.12 101 GLU A N 1
ATOM 772 C CA . GLU A 1 101 ? 2.594 -10.817 -2.639 1.00 98.12 101 GLU A CA 1
ATOM 773 C C . GLU A 1 101 ? 1.960 -9.659 -1.878 1.00 98.12 101 GLU A C 1
ATOM 775 O O . GLU A 1 101 ? 2.551 -8.589 -1.744 1.00 98.12 101 GLU A O 1
ATOM 780 N N . VAL A 1 102 ? 0.752 -9.871 -1.352 1.00 98.31 102 VAL A N 1
ATOM 781 C CA . VAL A 1 102 ? 0.049 -8.870 -0.543 1.00 98.31 102 VAL A CA 1
ATOM 782 C C . VAL A 1 102 ? -0.214 -9.430 0.846 1.00 98.31 102 VAL A C 1
ATOM 784 O O . VAL A 1 102 ? -1.009 -10.352 1.030 1.00 98.31 102 VAL A O 1
ATOM 787 N N . LEU A 1 103 ? 0.456 -8.846 1.832 1.00 97.38 103 LEU A N 1
ATOM 788 C CA . LEU A 1 103 ? 0.461 -9.279 3.221 1.00 97.38 103 LEU A CA 1
ATOM 789 C C . LEU A 1 103 ? -0.317 -8.266 4.060 1.00 97.38 103 LEU A C 1
ATOM 791 O O . LEU A 1 103 ? 0.068 -7.102 4.154 1.00 97.38 103 LEU A O 1
ATOM 795 N N . VAL A 1 104 ? -1.415 -8.703 4.678 1.00 95.62 104 VAL A N 1
ATOM 796 C CA . VAL A 1 104 ? -2.238 -7.858 5.556 1.00 95.62 104 VAL A CA 1
ATOM 797 C C . VAL A 1 104 ? -2.037 -8.286 7.001 1.00 95.62 104 VAL A C 1
ATOM 799 O O . VAL A 1 104 ? -2.453 -9.379 7.388 1.00 95.62 104 VAL A O 1
ATOM 802 N N . TYR A 1 105 ? -1.440 -7.408 7.800 1.00 91.25 105 TYR A N 1
ATOM 803 C CA . TYR A 1 105 ? -1.163 -7.647 9.211 1.00 91.25 105 TYR A CA 1
ATOM 804 C C . TYR A 1 105 ? -2.258 -7.048 10.097 1.00 91.25 105 TYR A C 1
ATOM 806 O O . TYR A 1 105 ? -2.749 -5.941 9.865 1.00 91.25 105 TYR A O 1
ATOM 814 N N . GLU A 1 106 ? -2.642 -7.788 11.136 1.00 84.50 106 GLU A N 1
ATOM 815 C CA . GLU A 1 106 ? -3.497 -7.255 12.196 1.00 84.50 106 GLU A CA 1
ATOM 816 C C . GLU A 1 106 ? -2.694 -6.301 13.081 1.00 84.50 106 GLU A C 1
ATOM 818 O O . GLU A 1 106 ? -1.582 -6.622 13.498 1.00 84.50 106 GLU A O 1
ATOM 823 N N . PHE A 1 107 ? -3.276 -5.148 13.412 1.00 85.75 107 PHE A N 1
ATOM 824 C CA . PHE A 1 107 ? -2.686 -4.234 14.379 1.00 85.75 107 PHE A CA 1
ATOM 825 C C . PHE A 1 107 ? -3.428 -4.306 15.713 1.00 85.75 107 PHE A C 1
ATOM 827 O O . PHE A 1 107 ? -4.621 -3.994 15.780 1.00 85.75 107 PHE A O 1
ATOM 834 N N . ARG A 1 108 ? -2.705 -4.681 16.775 1.00 85.44 108 ARG A N 1
ATOM 835 C CA . ARG A 1 108 ? -3.211 -4.755 18.152 1.00 85.44 108 ARG A CA 1
ATOM 836 C C . ARG A 1 108 ? -2.616 -3.618 18.986 1.00 85.44 108 ARG A C 1
ATOM 838 O O . ARG A 1 108 ? -1.479 -3.730 19.432 1.00 85.44 108 ARG A O 1
ATOM 845 N N . PRO A 1 109 ? -3.360 -2.532 19.254 1.00 83.62 109 PRO A N 1
ATOM 846 C CA . PRO A 1 109 ? -2.808 -1.368 19.955 1.00 83.62 109 PRO A CA 1
ATOM 847 C C . PRO A 1 109 ? -2.301 -1.683 21.367 1.00 83.62 109 PRO A C 1
ATOM 849 O O . PRO A 1 109 ? -1.354 -1.064 21.846 1.00 83.62 109 PRO A O 1
ATOM 852 N N . ALA A 1 110 ? -2.906 -2.678 22.023 1.00 86.19 110 ALA A N 1
ATOM 853 C CA . ALA A 1 110 ? -2.558 -3.091 23.379 1.00 86.19 110 ALA A CA 1
ATOM 854 C C . ALA A 1 110 ? -1.118 -3.621 23.524 1.00 86.19 110 ALA A C 1
ATOM 856 O O . ALA A 1 110 ? -0.629 -3.723 24.644 1.00 86.19 110 ALA A O 1
ATOM 857 N N . THR A 1 111 ? -0.429 -3.955 22.425 1.00 87.25 111 THR A N 1
ATOM 858 C CA . THR A 1 111 ? 0.922 -4.540 22.461 1.00 87.25 111 THR A CA 1
ATOM 859 C C . THR A 1 111 ? 2.047 -3.527 22.231 1.00 87.25 111 THR A C 1
ATOM 861 O O . THR A 1 111 ? 3.181 -3.938 22.005 1.00 87.25 111 THR A O 1
ATOM 864 N N . GLY A 1 112 ? 1.762 -2.220 22.280 1.00 82.69 112 GLY A N 1
ATOM 865 C CA . GLY A 1 112 ? 2.779 -1.169 22.155 1.00 82.69 112 GLY A CA 1
ATOM 866 C C . GLY A 1 112 ? 2.445 -0.133 21.087 1.00 82.69 112 GLY A C 1
ATOM 867 O O . GLY A 1 112 ? 3.095 -0.074 20.048 1.00 82.69 112 GLY A O 1
ATOM 868 N N . PHE A 1 113 ? 1.433 0.696 21.350 1.00 87.19 113 PHE A N 1
ATOM 869 C CA . PHE A 1 113 ? 1.039 1.813 20.494 1.00 87.19 113 PHE A CA 1
ATOM 870 C C . PHE A 1 113 ? 1.004 3.121 21.285 1.00 87.19 113 PHE A C 1
ATOM 872 O O . PHE A 1 113 ? 0.432 3.179 22.372 1.00 87.19 113 PHE A O 1
ATOM 879 N N . ALA A 1 114 ? 1.558 4.180 20.702 1.00 89.00 114 ALA A N 1
ATOM 880 C CA . ALA A 1 114 ? 1.391 5.549 21.162 1.00 89.00 114 ALA A CA 1
ATOM 881 C C . ALA A 1 114 ? 1.124 6.456 19.956 1.00 89.00 114 ALA A C 1
ATOM 883 O O . ALA A 1 114 ? 1.651 6.225 18.868 1.00 89.00 114 ALA A O 1
ATOM 884 N N . SER A 1 115 ? 0.320 7.496 20.163 1.00 87.25 115 SER A N 1
ATOM 885 C CA . SER A 1 115 ? 0.095 8.565 19.192 1.00 87.25 115 SER A C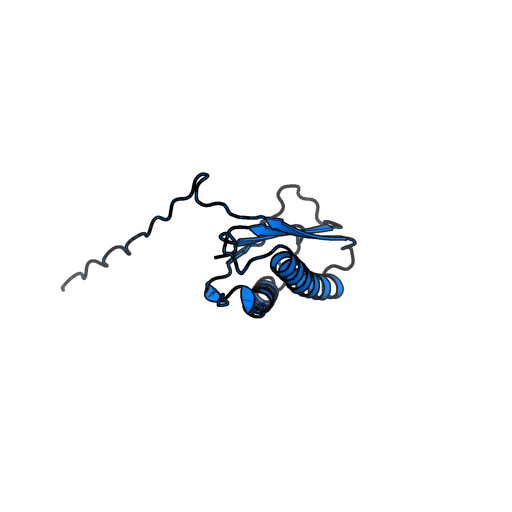A 1
ATOM 886 C C . SER A 1 115 ? 0.510 9.877 19.836 1.00 8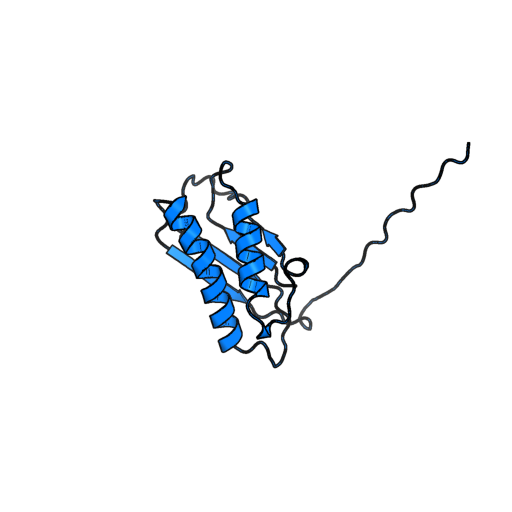7.25 115 SER A C 1
ATOM 888 O O . SER A 1 115 ? 0.051 10.188 20.934 1.00 87.25 115 SER A O 1
ATOM 890 N N . ILE A 1 116 ? 1.384 10.627 19.171 1.00 93.06 116 ILE A N 1
ATOM 891 C CA . ILE A 1 116 ? 1.897 11.910 19.655 1.00 93.06 116 ILE A CA 1
ATOM 892 C C . ILE A 1 116 ? 1.519 12.963 18.621 1.00 93.06 116 ILE A C 1
ATOM 894 O O . ILE A 1 116 ? 1.914 12.865 17.461 1.00 93.06 116 ILE A O 1
ATOM 898 N N . GLU A 1 117 ? 0.737 13.952 19.039 1.00 90.19 117 GLU A N 1
ATOM 899 C CA . GLU A 1 117 ? 0.373 15.092 18.203 1.00 90.19 117 GLU A CA 1
ATOM 900 C C . GLU A 1 117 ? 1.360 16.232 18.461 1.00 90.19 117 GLU A C 1
ATOM 902 O O . GLU A 1 117 ? 1.508 16.703 19.591 1.00 90.19 117 GLU A O 1
ATOM 907 N N . LEU A 1 118 ? 2.067 16.653 17.413 1.00 90.75 118 LEU A N 1
ATOM 908 C CA . LEU A 1 118 ? 2.960 17.803 17.478 1.00 90.75 118 LEU A CA 1
ATOM 909 C C . LEU A 1 118 ? 2.140 19.070 17.225 1.00 90.75 118 LEU A C 1
ATOM 911 O O . LEU A 1 118 ? 1.436 19.166 16.220 1.00 90.75 118 LEU A O 1
ATOM 915 N N . LYS A 1 119 ? 2.226 20.048 18.131 1.00 89.44 119 LYS A N 1
ATOM 916 C CA . LYS A 1 119 ? 1.632 21.369 17.897 1.00 89.44 119 LYS A CA 1
ATOM 917 C C . LYS A 1 119 ? 2.515 22.135 16.907 1.00 89.44 119 LYS A C 1
ATOM 919 O O . LYS A 1 119 ? 3.732 22.105 17.086 1.00 89.44 119 LYS A O 1
ATOM 924 N N . PRO A 1 120 ? 1.942 22.828 15.911 1.00 81.75 120 PRO A N 1
ATOM 925 C CA . PRO A 1 120 ? 2.726 23.723 15.071 1.00 81.75 120 PRO A CA 1
ATOM 926 C C . PRO A 1 120 ? 3.361 24.813 15.945 1.00 81.75 120 PRO A C 1
ATOM 928 O O . PRO A 1 120 ? 2.703 25.349 16.845 1.00 81.75 120 PRO A O 1
ATOM 931 N N . GLU A 1 121 ? 4.642 25.114 15.714 1.00 81.81 121 GLU A N 1
ATOM 932 C CA . GLU A 1 121 ? 5.292 26.275 16.324 1.00 81.81 121 GLU A CA 1
ATOM 933 C C . GLU A 1 121 ? 4.512 27.530 15.913 1.00 81.81 121 GLU A C 1
ATOM 935 O O . GLU A 1 121 ? 4.144 27.694 14.750 1.00 81.81 121 GLU A O 1
ATOM 940 N N . LYS A 1 122 ? 4.183 28.392 16.881 1.00 75.44 122 LYS A N 1
ATOM 941 C CA . LYS A 1 122 ? 3.568 29.683 16.570 1.00 75.44 122 LYS A CA 1
ATOM 942 C C . LYS A 1 122 ? 4.612 30.500 15.811 1.00 75.44 122 LYS A C 1
ATOM 944 O O . LYS A 1 122 ? 5.668 30.762 16.377 1.00 75.44 122 LYS A O 1
ATOM 949 N N . GLU A 1 123 ? 4.314 30.908 14.579 1.00 65.25 123 GLU A N 1
ATOM 950 C CA . GLU A 1 123 ? 5.077 31.965 13.914 1.00 65.25 123 GLU A CA 1
ATOM 951 C C . GLU A 1 123 ? 5.026 33.201 14.820 1.00 65.25 123 GLU A C 1
ATOM 953 O O . GLU A 1 123 ? 3.956 33.763 15.078 1.00 65.25 123 GLU A O 1
ATOM 958 N N . GLU A 1 124 ? 6.170 33.576 15.391 1.00 62.53 124 GLU A N 1
ATOM 959 C CA . GLU A 1 124 ? 6.311 34.845 16.089 1.00 62.53 124 GLU A CA 1
ATOM 960 C C . GLU A 1 124 ? 6.106 35.950 15.056 1.00 62.53 124 GLU A C 1
ATOM 962 O O . GLU A 1 124 ? 6.994 36.264 14.268 1.00 62.53 124 GLU A O 1
ATOM 967 N N . THR A 1 125 ? 4.899 36.516 15.030 1.00 57.91 125 THR A N 1
ATOM 968 C CA . THR A 1 125 ? 4.623 37.778 14.343 1.00 57.91 125 THR A CA 1
ATOM 969 C C . THR A 1 125 ? 5.615 38.811 14.877 1.00 57.91 125 THR A C 1
ATOM 971 O O . THR A 1 125 ? 5.467 39.294 16.002 1.00 57.91 125 THR A O 1
ATOM 974 N N . GLN A 1 126 ? 6.652 39.115 14.096 1.00 57.06 126 GLN A N 1
ATOM 975 C CA . GLN A 1 126 ? 7.428 40.335 14.266 1.00 57.06 126 GLN A CA 1
ATOM 976 C C . GLN A 1 126 ? 6.469 41.486 13.977 1.00 57.06 126 GLN A C 1
ATOM 978 O O . GLN A 1 126 ? 6.113 41.745 12.832 1.00 57.06 126 GLN A O 1
ATOM 983 N N . SER A 1 127 ? 5.959 42.089 15.046 1.00 61.66 127 SER A N 1
ATOM 984 C CA . SER A 1 127 ? 5.273 43.370 14.978 1.00 61.66 127 SER A CA 1
ATOM 985 C C . SER A 1 127 ? 6.315 44.430 14.627 1.00 61.66 127 SER A C 1
ATOM 987 O O . SER A 1 127 ? 7.279 44.589 15.380 1.00 61.66 127 SER A O 1
ATOM 989 N N . ASP A 1 128 ? 6.118 45.082 13.481 1.00 64.69 128 ASP A N 1
ATOM 990 C CA . ASP A 1 128 ? 6.879 46.249 13.010 1.00 64.69 128 ASP A CA 1
ATOM 991 C C . ASP A 1 128 ? 6.889 47.412 14.023 1.00 64.69 128 ASP A C 1
ATOM 993 O O . ASP A 1 128 ? 5.860 47.621 14.717 1.00 64.69 128 ASP A O 1
#

Radius of gyration: 17.67 Å; chains: 1; bounding box: 38×59×41 Å